Protein AF-A0A427AVZ5-F1 (afdb_monomer_lite)

InterPro domains:
  IPR012337 Ribonuclease H-like superfamily [SSF53098] (6-110)
  IPR025525 hAT-like transposase, RNase-H fold [PF14372] (9-100)

Structure (mmCIF, N/CA/C/O backbone):
data_AF-A0A427AVZ5-F1
#
_entry.id   AF-A0A427AVZ5-F1
#
loop_
_atom_site.group_PDB
_atom_site.id
_atom_site.type_symbol
_atom_site.label_atom_id
_atom_site.label_alt_id
_atom_site.label_comp_id
_atom_site.label_asym_id
_atom_site.label_entity_id
_atom_site.label_seq_id
_atom_site.pdbx_PDB_ins_code
_atom_site.Cartn_x
_atom_site.Cartn_y
_atom_site.Cartn_z
_atom_site.occupancy
_atom_site.B_iso_or_equiv
_atom_site.auth_seq_id
_atom_site.auth_comp_id
_atom_site.auth_asym_id
_atom_site.auth_atom_id
_atom_site.pdbx_PDB_model_num
ATOM 1 N N . MET A 1 1 ? -6.422 30.446 -1.964 1.00 41.81 1 MET A N 1
ATOM 2 C CA . MET A 1 1 ? -5.780 29.149 -2.258 1.00 41.81 1 MET A CA 1
ATOM 3 C C . MET A 1 1 ? -6.257 28.179 -1.196 1.00 41.81 1 MET A C 1
ATOM 5 O O . MET A 1 1 ? -5.916 28.381 -0.042 1.00 41.81 1 MET A O 1
ATOM 9 N N . ALA A 1 2 ? -7.134 27.237 -1.544 1.00 44.22 2 ALA A N 1
ATOM 10 C CA . ALA A 1 2 ? -7.555 26.204 -0.604 1.00 44.22 2 ALA A CA 1
ATOM 11 C C . ALA A 1 2 ? -6.364 25.268 -0.383 1.00 44.22 2 ALA A C 1
ATOM 13 O O . ALA A 1 2 ? -5.861 24.680 -1.341 1.00 44.22 2 ALA A O 1
ATOM 14 N N . THR A 1 3 ? -5.876 25.174 0.847 1.00 52.31 3 THR A N 1
ATOM 15 C CA . THR A 1 3 ? -5.021 24.063 1.249 1.00 52.31 3 THR A CA 1
ATOM 16 C C . THR A 1 3 ? -5.893 22.819 1.148 1.00 52.31 3 THR A C 1
ATOM 18 O O . THR A 1 3 ? -6.842 22.668 1.912 1.00 52.31 3 THR A O 1
ATOM 21 N N . ALA A 1 4 ? -5.669 21.987 0.132 1.00 65.06 4 ALA A N 1
ATOM 22 C CA . ALA A 1 4 ? -6.305 20.682 0.085 1.00 65.06 4 ALA A CA 1
ATOM 23 C C . ALA A 1 4 ? -5.787 19.912 1.301 1.00 65.06 4 ALA A C 1
ATOM 25 O O . ALA A 1 4 ? -4.599 19.592 1.350 1.00 65.06 4 ALA A O 1
ATOM 26 N N . ASP A 1 5 ? -6.642 19.681 2.297 1.00 72.06 5 ASP A N 1
ATOM 27 C CA . ASP A 1 5 ? -6.299 18.796 3.402 1.00 72.06 5 ASP A CA 1
ATOM 28 C C . ASP A 1 5 ? -5.980 17.428 2.801 1.00 72.06 5 ASP A C 1
ATOM 30 O O . ASP A 1 5 ? -6.850 16.729 2.274 1.00 72.06 5 ASP A O 1
ATOM 34 N N . LEU A 1 6 ? -4.693 17.085 2.807 1.00 67.12 6 LEU A N 1
ATOM 35 C CA . LEU A 1 6 ? -4.195 15.795 2.358 1.00 67.12 6 LEU A CA 1
ATOM 36 C C . LEU A 1 6 ? -4.629 14.760 3.387 1.00 67.12 6 LEU A C 1
ATOM 38 O O . LEU A 1 6 ? -3.936 14.490 4.365 1.00 67.12 6 LEU A O 1
ATOM 42 N N . THR A 1 7 ? -5.814 14.201 3.184 1.00 82.06 7 THR A N 1
ATOM 43 C CA . THR A 1 7 ? -6.317 13.124 4.021 1.00 82.06 7 THR A CA 1
ATOM 44 C C . THR A 1 7 ? -5.644 11.807 3.634 1.00 82.06 7 THR A C 1
ATOM 46 O O . THR A 1 7 ? -5.294 11.576 2.471 1.00 82.06 7 THR A O 1
ATOM 49 N N . ALA A 1 8 ? -5.463 10.914 4.609 1.00 82.69 8 ALA A N 1
ATOM 50 C CA . ALA A 1 8 ? -4.754 9.650 4.406 1.00 82.69 8 ALA A CA 1
ATOM 51 C C . ALA A 1 8 ? -5.358 8.793 3.280 1.00 82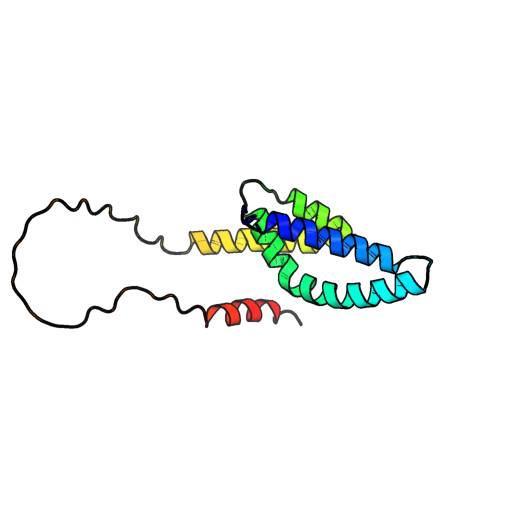.69 8 ALA A C 1
ATOM 53 O O . ALA A 1 8 ? -4.626 8.102 2.582 1.00 82.69 8 ALA A O 1
ATOM 54 N N . ASN A 1 9 ? -6.668 8.891 3.033 1.00 83.56 9 ASN A N 1
ATOM 55 C CA . ASN A 1 9 ? -7.334 8.232 1.908 1.00 83.56 9 ASN A CA 1
ATOM 56 C C . ASN A 1 9 ? -6.901 8.754 0.536 1.00 83.56 9 ASN A C 1
ATOM 58 O O . ASN A 1 9 ? -6.761 7.946 -0.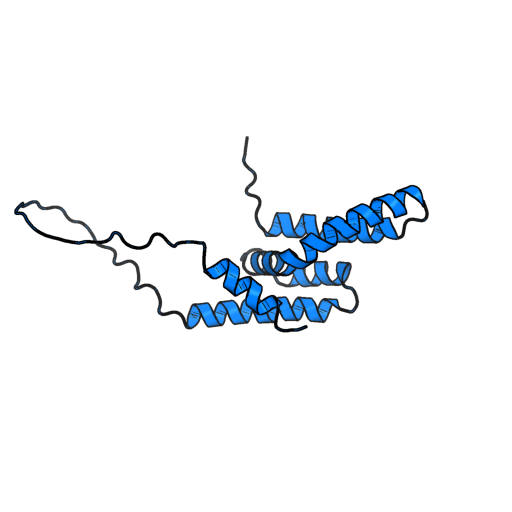378 1.00 83.56 9 ASN A O 1
ATOM 62 N N . ILE A 1 10 ? -6.668 10.061 0.378 1.00 87.50 10 ILE A N 1
ATOM 63 C CA . ILE A 1 10 ? -6.173 10.621 -0.888 1.00 87.50 10 ILE A CA 1
ATOM 64 C C . ILE A 1 10 ? -4.740 10.143 -1.100 1.00 87.50 10 ILE A C 1
ATOM 66 O O . ILE A 1 10 ? -4.410 9.632 -2.166 1.00 87.50 10 ILE A O 1
ATOM 70 N N . PHE A 1 11 ? -3.909 10.238 -0.060 1.00 89.75 11 PHE A N 1
ATOM 71 C CA . PHE A 1 11 ? -2.521 9.804 -0.154 1.00 89.75 11 PHE A CA 1
ATOM 72 C C . PHE A 1 11 ? -2.404 8.303 -0.433 1.00 89.75 11 PHE A C 1
ATOM 74 O O . PHE A 1 11 ? -1.676 7.909 -1.337 1.00 89.75 11 PHE A O 1
ATOM 81 N N . PHE A 1 12 ? -3.152 7.463 0.290 1.00 91.88 12 PHE A N 1
ATOM 82 C CA . PHE A 1 12 ? -3.184 6.023 0.051 1.00 91.88 12 PHE A CA 1
ATOM 83 C C . PHE A 1 12 ? -3.608 5.721 -1.384 1.00 91.88 12 PHE A C 1
ATOM 85 O O . PHE A 1 12 ? -2.952 4.915 -2.041 1.00 91.88 12 PHE A O 1
ATOM 92 N N . HIS A 1 13 ? -4.662 6.388 -1.876 1.00 91.25 13 HIS A N 1
ATOM 93 C CA . HIS A 1 13 ? -5.160 6.212 -3.237 1.00 91.25 13 HIS A CA 1
ATOM 94 C C . HIS A 1 13 ? -4.080 6.483 -4.293 1.00 91.25 13 HIS A C 1
ATOM 96 O O . HIS A 1 13 ? -3.829 5.637 -5.151 1.00 91.25 13 HIS A O 1
ATOM 102 N N . GLU A 1 14 ? -3.408 7.630 -4.201 1.00 93.00 14 GLU A N 1
ATOM 103 C CA . GLU A 1 14 ? -2.342 7.986 -5.140 1.00 93.00 14 GLU A CA 1
ATOM 104 C C . GLU A 1 14 ? -1.110 7.087 -4.984 1.00 93.00 14 GLU A C 1
ATOM 106 O O . GLU A 1 14 ? -0.501 6.691 -5.979 1.00 93.00 14 GLU A O 1
ATOM 111 N N . ALA A 1 15 ? -0.765 6.701 -3.754 1.00 93.38 15 ALA A N 1
ATOM 112 C CA . ALA A 1 15 ? 0.398 5.869 -3.476 1.00 93.38 15 ALA A CA 1
ATOM 113 C C . ALA A 1 15 ? 0.246 4.446 -4.031 1.00 93.38 15 ALA A C 1
ATOM 115 O O . ALA A 1 15 ? 1.138 3.968 -4.731 1.00 93.38 15 ALA A O 1
ATOM 116 N N . TRP A 1 16 ? -0.884 3.775 -3.775 1.00 93.75 16 TRP A N 1
ATOM 117 C CA . TRP A 1 16 ? -1.089 2.410 -4.273 1.00 93.75 16 TRP A CA 1
ATOM 118 C C . TRP A 1 16 ? -1.182 2.390 -5.806 1.00 93.75 16 TRP A C 1
ATOM 120 O O . TRP A 1 16 ? -0.682 1.464 -6.447 1.00 93.75 16 TRP A O 1
ATOM 130 N N . LYS A 1 17 ? -1.784 3.428 -6.403 1.00 95.00 17 LYS A N 1
ATOM 131 C CA . LYS A 1 17 ? -1.872 3.582 -7.857 1.00 95.00 17 LYS A CA 1
ATOM 132 C C . LYS A 1 17 ? -0.491 3.783 -8.478 1.00 95.00 17 LYS A C 1
ATOM 134 O O . LYS A 1 17 ? -0.154 3.084 -9.429 1.00 95.00 17 LYS A O 1
ATOM 139 N N . THR A 1 18 ? 0.320 4.666 -7.896 1.00 95.25 18 THR A N 1
ATOM 140 C CA . THR A 1 18 ? 1.715 4.888 -8.306 1.00 95.25 18 THR A CA 1
ATOM 141 C C . THR A 1 18 ? 2.514 3.588 -8.227 1.00 95.25 18 THR A C 1
ATOM 143 O O . THR A 1 18 ? 3.184 3.230 -9.191 1.00 95.25 18 THR A O 1
ATOM 146 N N . GLN A 1 19 ? 2.381 2.830 -7.131 1.00 94.56 19 GLN A N 1
ATOM 147 C CA . GLN A 1 19 ? 3.021 1.520 -6.988 1.00 94.56 19 GLN A CA 1
ATOM 148 C C . GLN A 1 19 ? 2.632 0.581 -8.139 1.00 94.56 19 GLN A C 1
ATOM 150 O O . GLN A 1 19 ? 3.506 0.023 -8.794 1.00 94.56 19 GLN A O 1
ATOM 155 N N . ALA A 1 20 ? 1.335 0.455 -8.436 1.00 94.06 20 ALA A N 1
ATOM 156 C CA . ALA A 1 20 ? 0.847 -0.415 -9.505 1.00 94.06 20 ALA A CA 1
ATOM 157 C C . ALA A 1 20 ? 1.342 0.011 -10.903 1.00 94.06 20 ALA A C 1
ATOM 159 O O . ALA A 1 20 ? 1.731 -0.838 -11.707 1.00 94.06 20 ALA A O 1
ATOM 160 N N . GLU A 1 21 ? 1.351 1.314 -11.194 1.00 94.88 21 GLU A N 1
ATOM 161 C CA . GLU A 1 21 ? 1.842 1.858 -12.464 1.00 94.88 21 GLU A CA 1
ATOM 162 C C . GLU A 1 21 ? 3.347 1.631 -12.634 1.00 94.88 21 GLU A C 1
ATOM 164 O O . GLU A 1 21 ? 3.774 1.186 -13.701 1.00 94.88 21 GLU A O 1
ATOM 169 N N . LEU A 1 22 ? 4.146 1.856 -11.584 1.00 95.50 22 LEU A N 1
ATOM 170 C CA . LEU A 1 22 ? 5.581 1.580 -11.615 1.00 95.50 22 LEU A CA 1
ATOM 171 C C . LEU A 1 22 ? 5.859 0.091 -11.796 1.00 95.50 22 LEU A C 1
ATOM 173 O O . LEU A 1 22 ? 6.674 -0.260 -12.647 1.00 95.50 22 LEU A O 1
ATOM 177 N N . THR A 1 23 ? 5.172 -0.782 -11.052 1.00 93.81 23 THR A N 1
ATOM 178 C CA . THR A 1 23 ? 5.311 -2.235 -11.212 1.00 93.81 23 THR A CA 1
ATOM 179 C C . THR A 1 23 ? 5.026 -2.640 -12.658 1.00 93.81 23 THR A C 1
ATOM 181 O O . THR A 1 23 ? 5.832 -3.349 -13.256 1.00 93.81 23 THR A O 1
ATOM 184 N N . ASN A 1 24 ? 3.952 -2.132 -13.267 1.00 93.62 24 ASN A N 1
ATOM 185 C CA . ASN A 1 24 ? 3.652 -2.408 -14.670 1.00 93.62 24 ASN A CA 1
ATOM 186 C C . ASN A 1 24 ? 4.717 -1.839 -15.626 1.00 93.62 24 ASN A C 1
ATOM 188 O O . ASN A 1 24 ? 5.127 -2.516 -16.564 1.00 93.62 24 ASN A O 1
ATOM 192 N N . ALA A 1 25 ? 5.220 -0.628 -15.373 1.00 94.50 25 ALA A N 1
ATOM 193 C CA . ALA A 1 25 ? 6.270 -0.014 -16.185 1.00 94.50 25 ALA A CA 1
ATOM 194 C C . ALA A 1 25 ? 7.601 -0.786 -16.123 1.00 94.50 25 ALA A C 1
ATOM 196 O O . ALA A 1 25 ? 8.336 -0.814 -17.112 1.00 94.50 25 ALA A O 1
ATOM 197 N N . THR A 1 26 ? 7.898 -1.483 -15.016 1.00 95.25 26 THR A N 1
ATOM 198 C CA . THR A 1 26 ? 9.074 -2.373 -14.945 1.00 95.25 26 THR A CA 1
ATOM 199 C C . THR A 1 26 ? 9.000 -3.539 -15.935 1.00 95.25 26 THR A C 1
ATOM 201 O O . THR A 1 26 ? 10.045 -4.052 -16.344 1.00 95.25 26 THR A O 1
ATOM 204 N N . LEU A 1 27 ? 7.788 -3.922 -16.353 1.00 93.75 27 LEU A N 1
ATOM 205 C CA . LEU A 1 27 ? 7.507 -4.991 -17.315 1.00 93.75 27 LEU A CA 1
ATOM 206 C C . LEU A 1 27 ? 7.431 -4.486 -18.767 1.00 93.75 27 LEU A C 1
ATOM 208 O O . LEU A 1 27 ? 7.090 -5.258 -19.658 1.00 93.75 27 LEU A O 1
ATOM 212 N N . SER A 1 28 ? 7.728 -3.204 -19.010 1.00 95.00 28 SER A N 1
AT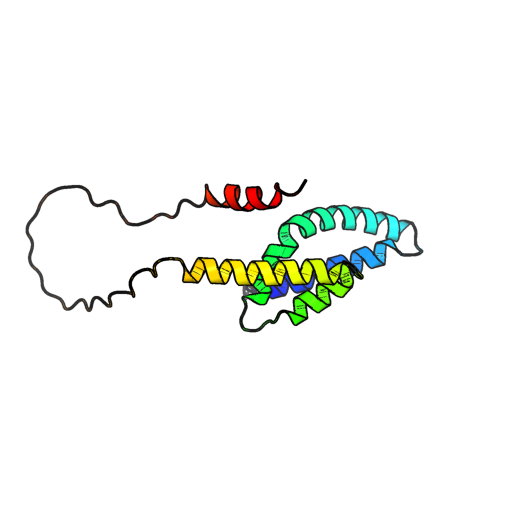OM 213 C CA . SER A 1 28 ? 7.744 -2.619 -20.354 1.00 95.00 28 SER A CA 1
ATOM 214 C C . SER A 1 28 ? 8.759 -3.313 -21.271 1.00 95.00 28 SER A C 1
ATOM 216 O O . SER A 1 28 ? 9.856 -3.668 -20.837 1.00 95.00 28 SER A O 1
ATOM 218 N N . GLU A 1 29 ? 8.415 -3.449 -22.555 1.00 94.56 29 GLU A N 1
ATOM 219 C CA . GLU A 1 29 ? 9.310 -3.972 -23.600 1.00 94.56 29 GLU A CA 1
ATOM 220 C C . GLU A 1 29 ? 10.462 -3.004 -23.921 1.00 94.56 29 GLU A C 1
ATOM 222 O O . GLU A 1 29 ? 11.537 -3.425 -24.350 1.00 94.56 29 GLU A O 1
ATOM 227 N N . ASP A 1 30 ? 10.256 -1.703 -23.691 1.00 96.44 30 ASP A N 1
ATOM 228 C CA . ASP A 1 30 ? 11.296 -0.692 -23.860 1.00 96.44 30 ASP A CA 1
ATOM 229 C C . ASP A 1 30 ? 12.307 -0.781 -22.707 1.00 96.44 30 ASP A C 1
ATOM 231 O O . ASP A 1 30 ? 11.996 -0.495 -21.546 1.00 96.44 30 ASP A O 1
ATOM 235 N N . ALA A 1 31 ? 13.543 -1.154 -23.046 1.00 94.50 31 ALA A N 1
ATOM 236 C CA . ALA A 1 31 ? 14.627 -1.343 -22.090 1.00 94.50 31 ALA A CA 1
ATOM 237 C C . ALA A 1 31 ? 14.992 -0.065 -21.316 1.00 94.50 31 ALA A C 1
ATOM 239 O O . ALA A 1 31 ? 15.334 -0.153 -20.136 1.00 94.50 31 ALA A O 1
ATOM 240 N N . MET A 1 32 ? 14.902 1.116 -21.940 1.00 95.00 32 MET A N 1
ATOM 241 C CA . MET A 1 32 ? 15.162 2.386 -21.257 1.00 95.00 32 MET A CA 1
ATOM 242 C C . MET A 1 32 ? 14.070 2.658 -20.223 1.00 95.00 32 MET A C 1
ATOM 244 O O . MET A 1 32 ? 14.371 2.959 -19.067 1.00 95.00 32 MET A O 1
ATOM 248 N N . VAL A 1 33 ? 12.805 2.495 -20.618 1.00 94.94 33 VAL A N 1
ATOM 249 C CA . VAL A 1 33 ? 11.654 2.707 -19.729 1.00 94.94 33 VAL A CA 1
ATOM 250 C C . VAL A 1 33 ? 11.668 1.706 -18.577 1.00 94.94 33 VAL A C 1
ATOM 252 O O . VAL A 1 33 ? 11.541 2.113 -17.425 1.00 94.94 33 VAL A O 1
ATOM 255 N N . SER A 1 34 ? 11.884 0.418 -18.859 1.00 96.56 34 SER A N 1
ATOM 256 C CA . SER A 1 34 ? 11.974 -0.629 -17.834 1.00 96.56 34 SER A CA 1
ATOM 257 C C . SER A 1 34 ? 13.117 -0.355 -16.852 1.00 96.56 34 SER A C 1
ATOM 259 O O . SER A 1 34 ? 12.932 -0.505 -15.644 1.00 96.56 34 SER A O 1
ATOM 261 N N . SER A 1 35 ? 14.279 0.103 -17.337 1.00 96.62 35 SER A N 1
ATOM 262 C CA . SER A 1 35 ? 15.417 0.460 -16.480 1.00 96.62 35 SER A CA 1
ATOM 263 C C . SER A 1 35 ? 15.073 1.602 -15.521 1.00 96.62 35 SER A C 1
ATOM 265 O O . SER A 1 35 ? 15.273 1.468 -14.316 1.00 96.62 35 SER A O 1
ATOM 267 N N . ILE A 1 36 ? 14.511 2.703 -16.033 1.00 96.12 36 ILE A N 1
ATOM 268 C CA . ILE A 1 36 ? 14.130 3.863 -15.210 1.00 96.12 36 ILE A CA 1
ATOM 269 C C . ILE A 1 36 ? 13.026 3.476 -14.218 1.00 96.12 36 ILE A C 1
ATOM 271 O O . ILE A 1 36 ? 13.094 3.819 -13.037 1.00 96.12 36 ILE A O 1
ATOM 275 N N . ALA A 1 37 ? 12.028 2.716 -14.673 1.00 96.31 37 ALA A N 1
ATOM 276 C CA . ALA A 1 37 ? 10.926 2.264 -13.835 1.00 96.31 37 ALA A CA 1
ATOM 277 C C . ALA A 1 37 ? 11.408 1.383 -12.678 1.00 96.31 37 ALA A C 1
ATOM 279 O O . ALA A 1 37 ? 10.917 1.543 -11.565 1.00 96.31 37 ALA A O 1
ATOM 280 N N . LYS A 1 38 ? 12.388 0.496 -12.901 1.00 95.88 38 LYS A N 1
ATOM 281 C CA . LYS A 1 38 ? 12.974 -0.337 -11.838 1.00 95.88 38 LYS A CA 1
ATOM 282 C C . LYS A 1 38 ? 13.649 0.506 -10.762 1.00 95.88 38 LYS A C 1
ATOM 284 O O . LYS A 1 38 ? 13.345 0.323 -9.587 1.00 95.88 38 LYS A O 1
ATOM 289 N N . GLU A 1 39 ? 14.480 1.474 -11.145 1.00 95.88 39 GLU A N 1
ATOM 290 C CA . GLU A 1 39 ? 15.137 2.364 -10.177 1.00 95.88 39 GLU A CA 1
ATOM 291 C C . GLU A 1 39 ? 14.130 3.179 -9.354 1.00 95.88 39 GLU A C 1
ATOM 293 O O . GLU A 1 39 ? 14.300 3.371 -8.146 1.00 95.88 39 GLU A O 1
ATOM 298 N N . MET A 1 40 ? 13.069 3.674 -9.998 1.00 95.75 40 MET A N 1
ATOM 299 C CA . MET A 1 40 ? 12.003 4.393 -9.302 1.00 95.75 40 MET A CA 1
ATOM 300 C C . MET A 1 40 ? 11.200 3.458 -8.392 1.00 95.75 40 MET A C 1
ATOM 302 O O . MET A 1 40 ? 10.873 3.838 -7.267 1.00 95.75 40 MET A O 1
ATOM 306 N N . HIS A 1 41 ? 10.925 2.237 -8.852 1.00 95.25 41 HIS A N 1
ATOM 307 C CA . HIS A 1 41 ? 10.142 1.249 -8.119 1.00 95.25 41 HIS A CA 1
ATOM 308 C C . HIS A 1 41 ? 10.882 0.809 -6.861 1.00 95.25 41 HIS A C 1
ATOM 310 O O . HIS A 1 41 ? 10.286 0.782 -5.795 1.00 95.25 41 HIS A O 1
ATOM 316 N N . GLU A 1 42 ? 12.187 0.548 -6.939 1.00 95.12 42 GLU A N 1
ATOM 317 C CA . GLU A 1 42 ? 13.006 0.197 -5.773 1.00 95.12 42 GLU A CA 1
ATOM 318 C C . GLU A 1 42 ? 12.995 1.290 -4.697 1.00 95.12 42 GLU A C 1
ATOM 320 O O . GLU A 1 42 ? 12.862 1.001 -3.505 1.00 95.12 42 GLU A O 1
ATOM 325 N N . LYS A 1 43 ? 13.095 2.563 -5.106 1.00 93.88 43 LYS A N 1
ATOM 326 C CA . LYS A 1 43 ? 13.029 3.694 -4.171 1.00 93.88 43 LYS A CA 1
ATOM 327 C C . LYS A 1 43 ? 11.649 3.811 -3.538 1.00 93.88 43 LYS A C 1
ATOM 329 O O . LYS A 1 43 ? 11.567 4.030 -2.333 1.00 93.88 43 LYS A O 1
ATOM 334 N N . PHE A 1 44 ? 10.588 3.670 -4.328 1.00 95.19 44 PHE A N 1
ATOM 335 C CA . PHE A 1 44 ? 9.220 3.780 -3.833 1.00 95.19 44 PHE A CA 1
ATOM 336 C C . PHE A 1 44 ? 8.846 2.605 -2.920 1.00 95.19 44 PHE A C 1
ATOM 338 O O . PHE A 1 44 ? 8.312 2.818 -1.834 1.00 95.19 44 PHE A O 1
ATOM 345 N N . ASP A 1 45 ? 9.185 1.378 -3.316 1.00 94.38 45 ASP A N 1
ATOM 346 C CA . ASP A 1 45 ? 8.886 0.141 -2.592 1.00 94.38 45 ASP A CA 1
ATOM 347 C C . ASP A 1 45 ? 9.461 0.152 -1.170 1.00 94.38 45 ASP A C 1
ATOM 349 O O . ASP A 1 45 ? 8.811 -0.309 -0.230 1.00 94.38 45 ASP A O 1
ATOM 353 N N . LYS A 1 46 ? 10.638 0.766 -0.980 1.00 93.62 46 LYS A N 1
ATOM 354 C CA . LYS A 1 46 ? 11.212 0.985 0.353 1.00 93.62 46 LYS A CA 1
ATOM 355 C C . LYS A 1 46 ? 10.257 1.762 1.264 1.00 93.62 46 LYS A C 1
ATOM 357 O O . LYS A 1 46 ? 9.990 1.319 2.373 1.00 93.62 46 LYS A O 1
ATOM 362 N N . TYR A 1 47 ? 9.735 2.896 0.800 1.00 92.00 47 TYR A N 1
ATOM 363 C CA . TYR A 1 47 ? 8.810 3.709 1.594 1.00 92.00 47 TYR A CA 1
ATOM 364 C C . TYR A 1 47 ? 7.454 3.026 1.754 1.00 92.00 47 TYR A C 1
ATOM 366 O O . TYR A 1 47 ? 6.885 3.038 2.842 1.00 92.00 47 TYR A O 1
ATOM 374 N N . TRP A 1 48 ? 6.953 2.402 0.689 1.00 94.06 48 TRP A N 1
ATOM 375 C CA . TRP A 1 48 ? 5.675 1.700 0.695 1.00 94.06 48 TRP A CA 1
ATOM 376 C C . TRP A 1 48 ? 5.627 0.593 1.756 1.00 94.06 48 TRP A C 1
ATOM 378 O O . TRP A 1 48 ? 4.642 0.478 2.485 1.00 94.06 48 TRP A O 1
ATOM 388 N N . LYS A 1 49 ? 6.698 -0.191 1.909 1.00 91.94 49 LYS A N 1
ATOM 389 C CA . LYS A 1 49 ? 6.785 -1.237 2.942 1.00 91.94 49 LYS A CA 1
ATOM 390 C C . LYS A 1 49 ? 6.688 -0.685 4.363 1.00 91.94 49 LYS A C 1
ATOM 392 O O . LYS A 1 49 ? 6.053 -1.321 5.200 1.00 91.94 49 LYS A O 1
ATOM 397 N N . ASP A 1 50 ? 7.244 0.497 4.608 1.00 90.69 50 ASP A N 1
ATOM 398 C CA . ASP A 1 50 ? 7.248 1.121 5.933 1.00 90.69 50 ASP A CA 1
ATOM 399 C C . ASP A 1 50 ? 5.904 1.793 6.267 1.00 90.69 50 ASP A C 1
ATOM 401 O O . ASP A 1 50 ? 5.477 1.788 7.421 1.00 90.69 50 ASP A O 1
ATOM 405 N N . CYS A 1 51 ? 5.217 2.374 5.274 1.00 91.62 51 CYS A N 1
ATOM 406 C CA . CYS A 1 51 ? 4.022 3.193 5.513 1.00 91.62 51 CYS A CA 1
ATOM 407 C C . CYS A 1 51 ? 2.688 2.569 5.067 1.00 91.62 51 CYS A C 1
ATOM 409 O O . CYS A 1 51 ? 1.629 3.059 5.461 1.00 91.62 51 CYS A O 1
ATOM 411 N N . SER A 1 52 ? 2.690 1.492 4.278 1.00 93.50 52 SER A N 1
ATOM 412 C CA . SER A 1 52 ? 1.457 0.920 3.705 1.00 93.50 52 SER A CA 1
ATOM 413 C C . SER A 1 52 ? 0.437 0.490 4.759 1.00 93.50 52 SER A C 1
ATOM 415 O O . SER A 1 52 ? -0.755 0.727 4.569 1.00 93.50 52 SER A O 1
ATOM 417 N N . LEU A 1 53 ? 0.889 -0.083 5.881 1.00 94.19 53 LEU A N 1
ATOM 418 C CA . LEU A 1 53 ? 0.004 -0.493 6.972 1.00 94.19 53 LEU A CA 1
ATOM 419 C C . LEU A 1 53 ? -0.665 0.715 7.637 1.00 94.19 53 LEU A C 1
ATOM 421 O O . LEU A 1 53 ? -1.887 0.750 7.730 1.00 94.19 53 LEU A O 1
ATOM 425 N N . VAL A 1 54 ? 0.105 1.728 8.052 1.00 94.06 54 VAL A N 1
ATOM 426 C CA . VAL A 1 54 ? -0.457 2.909 8.734 1.00 94.06 54 VAL A CA 1
ATOM 427 C C . VAL A 1 54 ? -1.399 3.699 7.825 1.00 94.06 54 VAL A C 1
ATOM 429 O O . VAL A 1 54 ? -2.435 4.180 8.279 1.00 94.06 54 VAL A O 1
ATOM 432 N N . LEU A 1 55 ? -1.094 3.780 6.528 1.00 93.50 55 LEU A N 1
ATOM 433 C CA . LEU A 1 55 ? -1.985 4.405 5.556 1.00 93.50 55 LEU A CA 1
ATOM 434 C C . LEU A 1 55 ? -3.273 3.599 5.390 1.00 93.50 55 LEU A C 1
ATOM 436 O O . LEU A 1 55 ? -4.351 4.183 5.435 1.00 93.50 55 LEU A O 1
ATOM 440 N N . ALA A 1 56 ? -3.180 2.274 5.250 1.00 94.44 56 ALA A N 1
ATOM 441 C CA . ALA A 1 56 ? -4.352 1.409 5.156 1.00 94.44 56 ALA A CA 1
ATOM 442 C C . ALA A 1 56 ? -5.236 1.513 6.410 1.00 94.44 56 ALA A C 1
ATOM 444 O O . ALA A 1 56 ? -6.448 1.667 6.281 1.00 94.44 56 ALA A O 1
ATOM 445 N N . LEU A 1 57 ? -4.641 1.521 7.608 1.00 94.56 57 LEU A N 1
ATOM 446 C CA . LEU A 1 57 ? -5.356 1.736 8.869 1.00 94.56 57 LEU A CA 1
ATOM 447 C C . LEU A 1 57 ? -6.081 3.081 8.883 1.00 94.56 57 LEU A C 1
ATOM 449 O O . LEU A 1 57 ? -7.279 3.128 9.149 1.00 94.56 57 LEU A O 1
ATOM 453 N N . ALA A 1 58 ? -5.394 4.166 8.524 1.00 92.75 58 ALA A N 1
ATOM 454 C CA . ALA A 1 58 ? -5.995 5.494 8.478 1.00 92.75 58 ALA A CA 1
ATOM 455 C C . ALA A 1 58 ? -7.164 5.582 7.478 1.00 92.75 58 ALA A C 1
ATOM 457 O O . ALA A 1 58 ? -8.146 6.272 7.743 1.00 92.75 58 ALA A O 1
ATOM 458 N N . VAL A 1 59 ? -7.094 4.858 6.354 1.00 92.62 59 VAL A N 1
ATOM 459 C CA . VAL A 1 59 ? -8.215 4.740 5.410 1.00 92.62 59 VAL A CA 1
ATOM 460 C C . VAL A 1 59 ? -9.381 3.972 6.018 1.00 92.62 59 VAL A C 1
ATOM 462 O O . VAL A 1 59 ? -10.515 4.409 5.882 1.00 92.62 59 VAL A O 1
ATOM 465 N N . VAL A 1 60 ? -9.136 2.844 6.678 1.00 93.44 60 VAL A N 1
ATOM 466 C CA . VAL A 1 60 ? -10.208 2.014 7.257 1.00 93.44 60 VAL A CA 1
ATOM 467 C C . VAL A 1 60 ? -10.884 2.704 8.442 1.00 93.44 60 VAL A C 1
ATOM 469 O O . VAL A 1 60 ? -12.082 2.527 8.652 1.00 93.44 60 VAL A O 1
ATOM 472 N N . MET A 1 61 ? -10.136 3.513 9.191 1.00 89.56 61 MET A N 1
ATOM 473 C CA . MET A 1 61 ? -10.658 4.312 10.299 1.00 89.56 61 MET A CA 1
ATOM 474 C C . MET A 1 61 ? -11.462 5.536 9.840 1.00 89.56 61 MET A C 1
ATOM 476 O O . MET A 1 61 ? -12.222 6.087 10.636 1.00 89.56 61 MET A O 1
ATOM 480 N N . ASP A 1 62 ? -11.328 5.978 8.585 1.00 87.06 62 ASP A N 1
ATOM 481 C CA . ASP A 1 62 ? -12.166 7.048 8.047 1.00 87.06 62 ASP A CA 1
ATOM 482 C C . ASP A 1 62 ? -13.588 6.504 7.801 1.00 87.06 62 ASP A C 1
ATOM 484 O O . ASP A 1 62 ? -13.757 5.607 6.974 1.00 87.06 62 ASP A O 1
ATOM 488 N N . 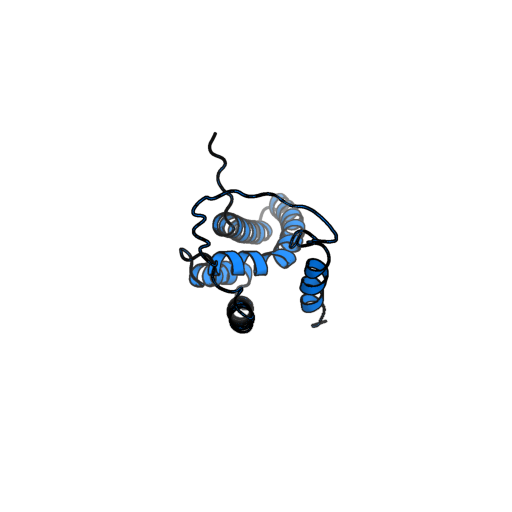PRO A 1 63 ? -14.639 7.059 8.440 1.00 81.94 63 PRO A N 1
ATOM 489 C CA . PRO A 1 63 ? -16.008 6.548 8.314 1.00 81.94 63 PRO A CA 1
ATOM 490 C C . PRO A 1 63 ? -16.543 6.490 6.876 1.00 81.94 63 PRO A C 1
ATOM 492 O O . PRO A 1 63 ? -17.520 5.790 6.598 1.00 81.94 63 PRO A O 1
ATOM 495 N N . ARG A 1 64 ? -15.946 7.258 5.956 1.00 80.06 64 ARG A N 1
ATOM 496 C CA . ARG A 1 64 ? -16.336 7.315 4.541 1.00 80.06 64 ARG A CA 1
ATOM 497 C C . ARG A 1 64 ? -15.766 6.151 3.736 1.00 80.06 64 ARG A C 1
ATOM 499 O O . ARG A 1 64 ? -16.275 5.862 2.652 1.00 80.06 64 ARG A O 1
ATOM 506 N N . PHE A 1 65 ? -14.729 5.492 4.239 1.00 75.88 65 PHE A N 1
ATOM 507 C CA . PHE A 1 65 ? -14.019 4.429 3.547 1.00 75.88 65 PHE A CA 1
ATOM 508 C C . PHE A 1 65 ? -14.197 3.094 4.275 1.00 75.88 65 PHE A C 1
ATOM 510 O O . PHE A 1 65 ? -14.572 3.017 5.439 1.00 75.88 65 PHE A O 1
ATOM 517 N N . LYS A 1 66 ? -14.035 2.001 3.530 1.00 80.12 66 LYS A N 1
ATOM 518 C CA . LYS A 1 66 ? -14.226 0.631 4.023 1.00 80.12 66 LYS A CA 1
ATOM 519 C C . LYS A 1 66 ? -13.037 -0.225 3.612 1.00 80.12 66 LYS A C 1
ATOM 521 O O . LYS A 1 66 ? -12.349 0.107 2.644 1.00 80.12 66 LYS A O 1
ATOM 526 N N . MET A 1 67 ? -12.892 -1.383 4.256 1.00 90.75 67 MET A N 1
ATOM 527 C CA . MET A 1 67 ? -11.884 -2.404 3.924 1.00 90.75 67 MET A CA 1
ATOM 528 C C . MET A 1 67 ? -11.806 -2.762 2.436 1.00 90.75 67 MET A C 1
ATOM 530 O O . MET A 1 67 ? -10.724 -3.033 1.929 1.00 90.75 67 MET A O 1
ATOM 534 N N . LYS A 1 68 ? -12.916 -2.643 1.697 1.00 90.88 68 LYS A N 1
ATOM 535 C CA . LYS A 1 68 ? -12.967 -2.885 0.246 1.00 90.88 68 LYS A CA 1
ATOM 536 C C . LYS A 1 68 ? -11.916 -2.118 -0.564 1.00 90.88 68 LYS A C 1
ATOM 538 O O . LYS A 1 68 ? -11.444 -2.641 -1.569 1.00 90.88 68 LYS A O 1
ATOM 543 N N . LEU A 1 69 ? -11.570 -0.886 -0.172 1.00 90.81 69 LEU A N 1
ATOM 544 C CA . LEU A 1 69 ? -10.537 -0.124 -0.883 1.00 90.81 69 LEU A CA 1
ATOM 545 C C . LEU A 1 69 ? -9.157 -0.758 -0.670 1.00 90.81 69 LEU A C 1
ATOM 547 O O . LEU A 1 69 ? -8.426 -0.956 -1.634 1.00 90.81 69 LEU A O 1
ATOM 551 N N . VAL A 1 70 ? -8.836 -1.137 0.568 1.00 93.88 70 VAL A N 1
ATOM 552 C CA . VAL A 1 70 ? -7.577 -1.813 0.910 1.00 93.88 70 VAL A CA 1
ATOM 553 C C . VAL A 1 70 ? -7.491 -3.181 0.232 1.00 93.88 70 VAL A C 1
ATOM 555 O O . VAL A 1 70 ? -6.474 -3.483 -0.384 1.00 93.88 70 VAL A O 1
ATOM 558 N N . GLU A 1 71 ? -8.569 -3.970 0.263 1.00 94.69 71 GLU A N 1
ATOM 559 C CA . GLU A 1 71 ? -8.675 -5.254 -0.445 1.00 94.69 71 GLU A CA 1
ATOM 560 C C . GLU A 1 71 ? -8.375 -5.109 -1.936 1.00 94.69 71 GLU A C 1
ATOM 562 O O . GLU A 1 71 ? -7.542 -5.833 -2.488 1.00 94.69 71 GLU A O 1
ATOM 567 N N . PHE A 1 72 ? -9.023 -4.142 -2.589 1.00 93.94 72 PHE A N 1
ATOM 568 C CA . PHE A 1 72 ? -8.816 -3.885 -4.005 1.00 93.94 72 PHE A CA 1
ATOM 569 C C . PHE A 1 72 ? -7.369 -3.473 -4.293 1.00 93.94 72 PHE A C 1
ATOM 571 O O . PHE A 1 72 ? -6.715 -4.098 -5.131 1.00 93.94 72 PHE A O 1
ATOM 578 N N . SER A 1 73 ? -6.841 -2.479 -3.578 1.00 94.00 73 SER A N 1
ATOM 579 C CA . SER A 1 73 ? -5.477 -1.981 -3.774 1.00 94.00 73 SER A CA 1
ATOM 580 C C . SER A 1 73 ? -4.428 -3.074 -3.547 1.00 94.00 73 SER A C 1
ATOM 582 O O . SER A 1 73 ? -3.542 -3.273 -4.378 1.00 94.00 73 SER A O 1
ATOM 584 N N . PHE A 1 74 ? -4.545 -3.846 -2.465 1.00 95.38 74 PHE A N 1
ATOM 585 C CA . PHE A 1 74 ? -3.594 -4.911 -2.145 1.00 95.38 74 PHE A CA 1
ATOM 586 C C . PHE A 1 74 ? -3.710 -6.107 -3.089 1.00 95.38 74 PHE A C 1
ATOM 588 O O . PHE A 1 74 ? -2.691 -6.728 -3.382 1.00 95.38 74 PHE A O 1
ATOM 595 N N . SER A 1 75 ? -4.894 -6.392 -3.647 1.00 95.31 75 SER A N 1
ATOM 596 C CA . SER A 1 75 ? -5.035 -7.401 -4.709 1.00 95.31 75 SER A CA 1
ATOM 597 C C . SER A 1 75 ? -4.220 -7.052 -5.958 1.00 95.31 75 SER A C 1
ATOM 599 O O . SER A 1 75 ? -3.670 -7.942 -6.605 1.00 95.31 75 SER A O 1
ATOM 601 N N . LYS A 1 76 ? -4.098 -5.757 -6.280 1.00 93.44 76 LYS A N 1
ATOM 602 C CA . LYS A 1 76 ? -3.330 -5.276 -7.435 1.00 93.44 76 LYS A CA 1
ATOM 603 C C . LYS A 1 76 ? -1.828 -5.270 -7.187 1.00 93.44 76 LYS A C 1
ATOM 605 O O . LYS A 1 76 ? -1.081 -5.561 -8.112 1.00 93.44 76 LYS A O 1
ATOM 610 N N . ILE A 1 77 ? -1.401 -4.961 -5.964 1.00 93.19 77 ILE A N 1
ATOM 611 C CA . ILE A 1 77 ? 0.023 -4.833 -5.623 1.00 93.19 77 ILE A CA 1
ATOM 612 C C . ILE A 1 77 ? 0.646 -6.185 -5.264 1.00 93.19 77 ILE A C 1
ATOM 614 O O . ILE A 1 77 ? 1.729 -6.508 -5.739 1.00 93.19 77 ILE A O 1
ATOM 618 N N . TYR A 1 78 ? -0.030 -6.982 -4.433 1.00 92.69 78 TYR A N 1
ATOM 619 C CA . TYR A 1 78 ? 0.528 -8.215 -3.866 1.00 92.69 78 TYR A CA 1
ATOM 620 C C . TYR A 1 78 ? -0.006 -9.492 -4.523 1.00 92.69 78 TYR A C 1
ATOM 622 O O . TYR A 1 78 ? 0.504 -10.580 -4.257 1.00 92.69 78 TYR A O 1
ATOM 630 N N . GLY A 1 79 ? -1.037 -9.398 -5.369 1.00 92.25 79 GLY A N 1
ATOM 631 C CA . GLY A 1 79 ? -1.599 -10.551 -6.071 1.00 92.25 79 GLY A CA 1
ATOM 632 C C . GLY A 1 79 ? -2.034 -11.659 -5.107 1.00 92.25 79 GLY A C 1
ATOM 633 O O . GLY A 1 79 ? -2.939 -11.463 -4.292 1.00 92.25 79 GLY A O 1
ATOM 634 N N . ALA A 1 80 ? -1.380 -12.820 -5.188 1.00 93.75 80 ALA A N 1
ATOM 635 C CA . ALA A 1 80 ? -1.689 -13.993 -4.367 1.00 93.75 80 ALA A CA 1
ATOM 636 C C . ALA A 1 80 ? -1.497 -13.756 -2.857 1.00 93.75 80 ALA A C 1
ATOM 638 O O . ALA A 1 80 ? -2.248 -14.309 -2.056 1.00 93.75 80 ALA A O 1
ATOM 639 N N . ASP A 1 81 ? -0.559 -12.889 -2.465 1.00 93.94 81 ASP A N 1
ATOM 640 C CA . ASP A 1 81 ? -0.280 -12.593 -1.054 1.00 93.94 81 ASP A CA 1
ATOM 641 C C . ASP A 1 81 ? -1.234 -11.547 -0.454 1.00 93.94 81 ASP A C 1
ATOM 643 O O . ASP A 1 81 ? -1.186 -11.267 0.745 1.00 93.94 81 ASP A O 1
ATOM 647 N N . SER A 1 82 ? -2.133 -10.970 -1.257 1.00 95.25 82 SER A N 1
ATOM 648 C CA . SER A 1 82 ? -3.037 -9.893 -0.828 1.00 95.25 82 SER A CA 1
ATOM 649 C C . SER A 1 82 ? -3.871 -10.245 0.405 1.00 95.25 82 SER A C 1
ATOM 651 O O . SER A 1 82 ? -3.977 -9.428 1.319 1.00 95.25 82 SER A O 1
ATOM 653 N N . ALA A 1 83 ? -4.391 -11.474 0.485 1.00 95.62 83 ALA A N 1
ATOM 654 C CA . ALA A 1 83 ? -5.204 -11.935 1.610 1.00 95.62 83 ALA A CA 1
ATOM 655 C C . ALA A 1 83 ? -4.464 -11.836 2.954 1.00 95.62 83 ALA A C 1
ATOM 657 O O . ALA A 1 83 ? -5.068 -11.498 3.972 1.00 95.62 83 ALA A O 1
ATOM 658 N N . ARG A 1 84 ? -3.146 -12.072 2.960 1.00 96.50 84 ARG A N 1
ATOM 659 C CA . ARG A 1 84 ? -2.314 -11.958 4.163 1.00 96.50 84 ARG A CA 1
ATOM 660 C C . ARG A 1 84 ? -2.235 -10.513 4.652 1.00 96.50 84 ARG A C 1
ATOM 662 O O . ARG A 1 84 ? -2.353 -10.275 5.849 1.00 96.50 84 ARG A O 1
ATOM 669 N N . TYR A 1 85 ? -2.042 -9.561 3.742 1.00 95.50 85 TYR A N 1
ATOM 670 C CA . TYR A 1 85 ? -1.934 -8.142 4.087 1.00 95.50 85 TYR A CA 1
ATOM 671 C C . TYR A 1 85 ? -3.281 -7.525 4.462 1.00 95.50 85 TYR A C 1
ATOM 673 O O . TYR A 1 85 ? -3.340 -6.717 5.381 1.00 95.50 85 TYR A O 1
ATOM 681 N N . VAL A 1 86 ? -4.368 -7.927 3.799 1.00 96.31 86 VAL A N 1
ATOM 682 C CA . VAL A 1 86 ? -5.726 -7.511 4.183 1.00 96.31 86 VAL A CA 1
ATOM 683 C C . VAL A 1 86 ? -6.042 -7.988 5.594 1.00 96.31 86 VAL A C 1
ATOM 685 O O . VAL A 1 86 ? -6.488 -7.194 6.416 1.00 96.31 86 VAL A O 1
ATOM 688 N N . LYS A 1 87 ? -5.751 -9.260 5.894 1.00 96.75 87 LYS A N 1
ATOM 689 C CA . LYS A 1 87 ? -5.933 -9.803 7.239 1.00 96.75 87 LYS A CA 1
ATOM 690 C C . LYS A 1 87 ? -5.091 -9.053 8.274 1.00 96.75 87 LYS A C 1
ATOM 692 O O . LYS A 1 87 ? -5.601 -8.733 9.334 1.00 96.75 87 LYS A O 1
ATOM 697 N N . LEU A 1 88 ? -3.838 -8.724 7.951 1.00 96.62 88 LEU A N 1
ATOM 698 C CA . LEU A 1 88 ? -2.991 -7.924 8.838 1.00 96.62 88 LEU A CA 1
ATOM 699 C C . LEU A 1 88 ? -3.637 -6.572 9.180 1.00 96.62 88 LEU A C 1
ATOM 701 O O . LEU A 1 88 ? -3.627 -6.179 10.339 1.00 96.62 88 LEU A O 1
ATOM 705 N N . VAL A 1 89 ? -4.211 -5.877 8.193 1.00 96.44 89 VAL A N 1
ATOM 706 C CA . VAL A 1 89 ? -4.919 -4.609 8.428 1.00 96.44 89 VAL A CA 1
ATOM 707 C C . VAL A 1 89 ? -6.154 -4.828 9.307 1.00 96.44 89 VAL A C 1
ATOM 709 O O . VAL A 1 89 ? -6.356 -4.060 10.240 1.00 96.44 89 VAL A O 1
ATOM 712 N N . ASP A 1 90 ? -6.947 -5.870 9.043 1.00 95.88 90 ASP A N 1
ATOM 713 C CA . ASP A 1 90 ? -8.150 -6.207 9.822 1.00 95.88 90 ASP A CA 1
ATOM 714 C C . ASP A 1 90 ? -7.820 -6.487 11.295 1.00 95.88 90 ASP A C 1
ATOM 716 O O . ASP A 1 90 ? -8.369 -5.845 12.194 1.00 95.88 90 ASP A O 1
ATOM 720 N N . ASP A 1 91 ? -6.844 -7.370 11.522 1.00 96.88 91 ASP A N 1
ATOM 721 C CA . ASP A 1 91 ? -6.350 -7.736 12.847 1.00 96.88 91 ASP A CA 1
ATOM 722 C C . ASP A 1 91 ? -5.825 -6.487 13.584 1.00 96.88 91 ASP A C 1
ATOM 724 O O . ASP A 1 91 ? -6.174 -6.260 14.741 1.00 96.88 91 ASP A O 1
ATOM 728 N N . SER A 1 92 ? -5.054 -5.625 12.905 1.00 96.19 92 SER A N 1
ATOM 729 C CA . SER A 1 92 ? -4.526 -4.381 13.487 1.00 96.19 92 SER A CA 1
ATOM 730 C C . SER A 1 92 ? -5.616 -3.363 13.849 1.00 96.19 92 SER A C 1
ATOM 732 O O . SER A 1 92 ? -5.515 -2.715 14.888 1.00 96.19 92 SER A O 1
ATOM 734 N N . VAL A 1 93 ? -6.674 -3.201 13.041 1.00 94.62 93 VAL A N 1
ATOM 735 C CA . VAL A 1 93 ? -7.806 -2.321 13.407 1.00 94.62 93 VAL A CA 1
ATOM 736 C C . VAL A 1 93 ? -8.529 -2.865 14.634 1.00 94.62 93 VAL A C 1
ATOM 738 O O . VAL A 1 93 ? -8.896 -2.096 15.525 1.00 94.62 93 VAL A O 1
ATOM 741 N N . HIS A 1 94 ? -8.741 -4.180 14.687 1.00 94.38 94 HIS A N 1
ATOM 742 C CA . HIS A 1 94 ? -9.407 -4.810 15.818 1.00 94.38 94 HIS A CA 1
ATOM 743 C C . HIS A 1 94 ? -8.581 -4.684 17.103 1.00 94.38 94 HIS A C 1
ATOM 745 O O . HIS A 1 94 ? -9.127 -4.327 18.144 1.00 94.38 94 HIS A O 1
ATOM 751 N N . GLU A 1 95 ? -7.268 -4.899 17.021 1.00 95.25 95 GLU A N 1
ATOM 752 C CA . GLU A 1 95 ? -6.336 -4.710 18.136 1.00 95.25 95 GLU A CA 1
ATOM 753 C C . GLU A 1 95 ? -6.373 -3.268 18.664 1.00 95.25 95 GLU A C 1
ATOM 755 O O . GLU A 1 95 ? -6.552 -3.062 19.864 1.00 95.25 95 GLU A O 1
ATOM 760 N N . LEU A 1 96 ? -6.315 -2.268 17.774 1.00 92.88 96 LEU A N 1
ATOM 761 C CA . LEU A 1 96 ? -6.425 -0.854 18.155 1.00 92.88 96 LEU A CA 1
ATOM 762 C C . LEU A 1 96 ? -7.754 -0.533 18.849 1.00 92.88 96 LEU A C 1
ATOM 764 O O . LEU A 1 96 ? -7.796 0.260 19.790 1.00 92.88 96 LEU A O 1
ATOM 768 N N . TYR A 1 97 ? -8.850 -1.137 18.389 1.00 91.75 97 TYR A N 1
ATOM 769 C CA . TYR A 1 97 ? -10.155 -0.970 19.019 1.00 91.75 97 TYR A CA 1
ATOM 770 C C . TYR A 1 97 ? -10.198 -1.584 20.423 1.00 91.75 97 TYR A C 1
ATOM 772 O O . TYR A 1 97 ? -10.701 -0.945 21.347 1.00 91.75 97 TYR A O 1
ATOM 780 N N . LEU A 1 98 ? -9.659 -2.793 20.598 1.00 93.38 98 LEU A N 1
ATOM 781 C CA . LEU A 1 98 ? -9.588 -3.441 21.907 1.00 93.38 98 LEU A CA 1
ATOM 782 C C . LEU A 1 98 ? -8.745 -2.615 22.884 1.00 93.38 98 LEU A C 1
ATOM 784 O O . LEU A 1 98 ? -9.214 -2.331 23.984 1.00 93.38 98 LEU A O 1
ATOM 788 N N . GLU A 1 99 ? -7.570 -2.136 22.459 1.00 91.81 99 GLU A N 1
ATOM 789 C CA . GLU A 1 99 ? -6.723 -1.265 23.282 1.00 91.81 99 GLU A CA 1
ATOM 790 C C . GLU A 1 99 ? -7.463 0.019 23.687 1.00 91.81 99 GLU A C 1
ATOM 792 O O . GLU A 1 99 ? -7.392 0.447 24.838 1.00 91.81 99 GLU A O 1
ATOM 797 N N . TYR A 1 100 ? -8.218 0.625 22.766 1.00 89.94 100 TYR A N 1
ATOM 798 C CA . TYR A 1 100 ? -9.020 1.811 23.060 1.00 89.94 100 TYR A CA 1
ATOM 799 C C . TYR A 1 100 ? -10.115 1.546 24.106 1.00 89.94 100 TYR A C 1
ATOM 801 O O . TYR A 1 100 ? -10.341 2.383 24.978 1.00 89.94 100 TYR A O 1
ATOM 809 N N . VAL A 1 101 ? -10.793 0.396 24.041 1.00 91.81 101 VAL A N 1
ATOM 810 C CA . VAL A 1 101 ? -11.867 0.033 24.985 1.00 91.81 101 VAL A CA 1
ATOM 811 C C . VAL A 1 101 ? -11.320 -0.349 26.364 1.00 91.81 101 VAL A C 1
ATOM 813 O O . VAL A 1 101 ? -11.983 -0.107 27.373 1.00 91.81 101 VAL A O 1
ATOM 816 N N . GLU A 1 102 ? -10.120 -0.926 26.427 1.00 88.50 102 GLU A N 1
ATOM 817 C CA . GLU A 1 102 ? -9.445 -1.279 27.682 1.00 88.50 102 GLU A CA 1
ATOM 818 C C . GLU A 1 102 ? -8.841 -0.065 28.409 1.00 88.50 102 GLU A C 1
ATOM 820 O O . GLU A 1 102 ? -8.575 -0.129 29.614 1.00 88.50 102 GLU A O 1
ATOM 825 N N . GLN A 1 103 ? -8.646 1.062 27.716 1.00 78.62 103 GLN A N 1
ATOM 826 C CA . GLN A 1 103 ? -8.200 2.302 28.345 1.00 78.62 103 GLN A CA 1
ATOM 827 C C . GLN A 1 103 ? -9.298 2.863 29.266 1.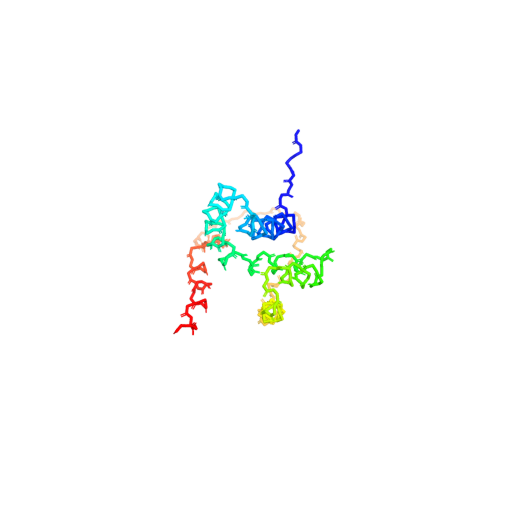00 78.62 103 GLN A C 1
ATOM 829 O O . GLN A 1 103 ? -10.442 3.034 28.835 1.00 78.62 103 GLN A O 1
ATOM 834 N N . PRO A 1 104 ? -8.980 3.220 30.528 1.00 68.94 104 PRO A N 1
ATOM 835 C CA . PRO A 1 104 ? -9.918 3.941 31.375 1.00 68.94 104 PRO A CA 1
ATOM 836 C C . PRO A 1 104 ? -10.284 5.243 30.665 1.00 68.94 104 PRO A C 1
ATOM 838 O O . PRO A 1 104 ? -9.410 6.084 30.442 1.00 68.94 104 PRO A O 1
ATOM 841 N N . LEU A 1 105 ? -11.556 5.393 30.285 1.00 60.72 105 LEU A N 1
ATOM 842 C CA . LEU A 1 105 ? -12.066 6.613 29.664 1.00 60.72 105 LEU A CA 1
ATOM 843 C C . LEU A 1 105 ? -11.544 7.828 30.448 1.00 60.72 105 LEU A C 1
ATOM 845 O O . LEU A 1 105 ? -11.728 7.873 31.672 1.00 60.72 105 LEU A O 1
ATOM 849 N N . PRO A 1 106 ? -10.921 8.826 29.790 1.00 53.94 106 PRO A N 1
ATOM 850 C CA . PRO A 1 106 ? -10.772 10.134 30.397 1.00 53.94 106 PRO A CA 1
ATOM 851 C C . PRO A 1 106 ? -12.164 10.546 30.854 1.00 53.94 106 PRO A C 1
ATOM 853 O O . PRO A 1 106 ? -13.099 10.557 30.050 1.00 53.94 106 PRO A O 1
ATOM 856 N N . GLN A 1 107 ? -12.303 10.776 32.160 1.00 45.91 107 GLN A N 1
ATOM 857 C CA . GLN A 1 107 ? -13.553 11.189 32.774 1.00 45.91 107 GLN A CA 1
ATOM 858 C C . GLN A 1 107 ? -14.165 12.272 31.895 1.00 45.91 107 GLN A C 1
ATOM 860 O O . GLN A 1 107 ? -13.514 13.277 31.604 1.00 45.91 107 GLN A O 1
ATOM 865 N N . THR A 1 108 ? -15.376 11.984 31.418 1.00 40.62 108 THR A N 1
ATOM 866 C CA . THR A 1 108 ? -16.274 12.888 30.709 1.00 40.62 108 THR A CA 1
ATOM 867 C C . THR A 1 108 ? -15.983 14.314 31.133 1.00 40.62 108 THR A C 1
ATOM 869 O O . THR A 1 108 ? -16.039 14.584 32.333 1.00 40.62 108 THR A O 1
ATOM 872 N N . LEU A 1 109 ? -15.651 15.177 30.164 1.00 39.22 109 LEU A N 1
ATOM 873 C CA . LEU A 1 109 ? -15.653 16.633 30.289 1.00 39.22 109 LEU A CA 1
ATOM 874 C C . LEU A 1 109 ? -16.657 17.042 31.368 1.00 39.22 109 LEU A C 1
ATOM 876 O O . LEU A 1 109 ? -17.866 17.035 31.129 1.00 39.22 109 LEU A O 1
ATOM 880 N N . ALA A 1 110 ? -16.162 17.336 32.570 1.00 38.66 110 ALA A N 1
ATOM 881 C CA . ALA A 1 110 ? -16.967 18.012 33.558 1.00 38.66 110 ALA A CA 1
ATOM 882 C C . ALA A 1 110 ? -17.252 19.367 32.923 1.00 38.66 110 ALA A C 1
ATOM 884 O O . ALA A 1 110 ? -16.362 20.205 32.789 1.00 38.66 110 ALA A O 1
ATOM 885 N N . TYR A 1 111 ? -18.472 19.527 32.425 1.00 46.72 111 TYR A N 1
ATOM 886 C CA . TYR A 1 111 ? -19.025 20.810 32.050 1.00 46.72 111 TYR A CA 1
ATOM 887 C C . TYR A 1 111 ? -19.040 21.646 33.333 1.00 46.72 111 TYR A C 1
ATOM 889 O O . TYR A 1 111 ? -19.981 21.575 34.120 1.00 46.72 111 TYR A O 1
ATOM 897 N N . VAL A 1 112 ? -17.939 22.342 33.620 1.00 41.38 112 VAL A N 1
ATOM 898 C CA . VAL A 1 112 ? -17.905 23.338 34.685 1.00 41.38 112 VAL A CA 1
ATOM 899 C C . VAL A 1 112 ? -18.565 24.575 34.100 1.00 41.38 112 VAL A C 1
ATOM 901 O O . VAL A 1 112 ? -17.944 25.366 33.396 1.00 41.38 112 VAL A O 1
ATOM 904 N N . ASP A 1 113 ? -19.864 24.674 34.360 1.00 43.66 113 ASP A N 1
ATOM 905 C CA . ASP A 1 113 ? -20.611 25.921 34.336 1.00 43.66 113 ASP A CA 1
ATOM 906 C C . ASP A 1 113 ? -19.911 26.909 35.285 1.00 43.66 113 ASP A C 1
ATOM 908 O O . ASP A 1 113 ? -19.939 26.751 36.506 1.00 43.66 113 ASP A O 1
ATOM 912 N N . GLN A 1 114 ? -19.183 27.875 34.725 1.00 35.72 114 GLN A N 1
ATOM 913 C CA . GLN A 1 114 ? -18.577 28.964 35.486 1.00 35.72 114 GLN A CA 1
ATOM 914 C C . GLN A 1 114 ? -19.574 30.124 35.549 1.00 35.72 114 GLN A C 1
ATOM 916 O O . GLN A 1 114 ? -19.534 31.052 34.745 1.00 35.72 114 GLN A O 1
ATOM 921 N N . GLY A 1 115 ? -20.478 30.052 36.527 1.00 33.81 115 GLY A N 1
ATOM 922 C CA . GLY A 1 115 ? -21.144 31.226 37.081 1.00 33.81 115 GLY A CA 1
ATOM 923 C C . GLY A 1 115 ? -20.162 32.039 37.934 1.00 33.81 115 GLY A C 1
ATOM 924 O O . GLY A 1 115 ? -19.448 31.492 38.774 1.00 33.81 115 GLY A O 1
ATOM 925 N N . GLU A 1 116 ? -20.108 33.345 37.684 1.00 35.44 116 GLU A N 1
ATOM 926 C CA . GLU A 1 116 ? -19.244 34.332 38.341 1.00 35.44 116 GLU A CA 1
ATOM 927 C C . GLU A 1 116 ? -19.540 34.513 39.847 1.00 35.44 116 GLU A C 1
ATOM 929 O O . GLU A 1 116 ? -20.700 34.651 40.228 1.00 35.44 116 GLU A O 1
ATOM 934 N N . ALA A 1 117 ? -18.494 34.640 40.682 1.00 32.44 117 ALA A N 1
ATOM 935 C CA . ALA A 1 117 ? -18.388 35.648 41.757 1.00 32.44 117 ALA A CA 1
ATOM 936 C C . ALA A 1 117 ? -16.994 35.644 42.429 1.00 32.44 117 ALA A C 1
ATOM 938 O O . ALA A 1 117 ? -16.429 34.604 42.755 1.00 32.44 117 ALA A O 1
ATOM 939 N N . ASN A 1 118 ? -16.464 36.849 42.646 1.00 32.16 118 ASN A N 1
ATOM 940 C CA . ASN A 1 118 ? -15.152 37.198 43.205 1.00 32.16 118 ASN A CA 1
ATOM 941 C C . ASN A 1 118 ? -14.998 36.907 44.715 1.00 32.16 118 ASN A C 1
ATOM 943 O O . ASN A 1 118 ? -15.903 37.251 45.469 1.00 32.16 118 ASN A O 1
ATOM 947 N N . HIS A 1 119 ? -13.807 36.477 45.168 1.00 32.28 119 HIS A N 1
ATOM 948 C CA . HIS A 1 119 ? -13.076 37.099 46.295 1.00 32.28 119 HIS A CA 1
ATOM 949 C C . HIS A 1 119 ? -11.641 36.546 46.439 1.00 32.28 119 HIS A C 1
ATOM 951 O O . HIS A 1 119 ? -11.415 35.348 46.308 1.00 32.28 119 HIS A O 1
ATOM 957 N N . ALA A 1 120 ? -10.678 37.431 46.712 1.00 37.56 120 ALA A N 1
ATOM 958 C CA . ALA A 1 120 ? -9.252 37.135 46.877 1.00 37.56 120 ALA A CA 1
ATOM 959 C C . ALA A 1 120 ? -8.892 36.640 48.292 1.00 37.56 120 ALA A C 1
ATOM 961 O O . ALA A 1 120 ? -9.432 37.188 49.251 1.00 37.56 120 ALA A O 1
ATOM 962 N N . ASP A 1 121 ? -7.936 35.706 48.405 1.00 29.09 121 ASP A N 1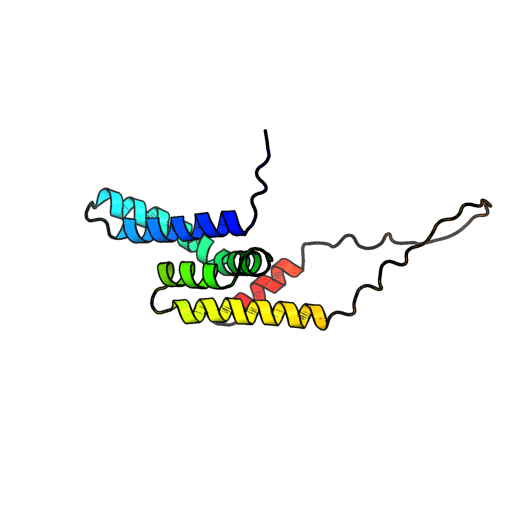
ATOM 963 C CA . ASP A 1 121 ? -6.782 35.764 49.327 1.00 29.09 121 ASP A CA 1
ATOM 964 C C . ASP A 1 121 ? -5.739 34.676 48.970 1.00 29.09 121 ASP A C 1
ATOM 966 O O . ASP A 1 121 ? -6.061 33.694 48.302 1.00 29.09 121 ASP A O 1
ATOM 970 N N . GLY A 1 122 ? -4.476 34.905 49.330 1.00 31.52 122 GLY A N 1
ATOM 971 C CA . GLY A 1 122 ? -3.295 34.273 48.746 1.00 31.52 122 GLY A CA 1
ATOM 972 C C . GLY A 1 122 ? -2.787 32.940 49.320 1.00 31.52 122 GLY A C 1
ATOM 973 O O . GLY A 1 122 ? -3.155 32.485 50.397 1.00 31.52 122 GLY A O 1
ATOM 974 N N . ASN A 1 123 ? -1.781 32.451 48.582 1.00 28.30 123 ASN A N 1
ATOM 975 C CA . ASN A 1 123 ? -0.549 31.778 49.013 1.00 28.30 123 ASN A CA 1
ATOM 976 C C . ASN A 1 123 ? -0.379 30.255 48.766 1.00 28.30 123 ASN A C 1
ATOM 978 O O . ASN A 1 123 ? -1.201 29.430 49.144 1.00 28.30 123 ASN A O 1
ATOM 982 N N . ASP A 1 124 ? 0.803 29.954 48.206 1.00 33.81 124 ASP A N 1
ATOM 983 C CA . ASP A 1 124 ? 1.611 28.725 48.238 1.00 33.81 124 ASP A CA 1
ATOM 984 C C . ASP A 1 124 ? 1.306 27.465 47.380 1.00 33.81 124 ASP A C 1
ATOM 986 O O . ASP A 1 124 ? 0.514 26.589 47.709 1.00 33.81 124 ASP A O 1
ATOM 990 N N . ASN A 1 125 ? 2.191 27.318 46.379 1.00 35.06 125 ASN A N 1
ATOM 991 C CA . ASN A 1 125 ? 3.031 26.150 46.060 1.00 35.06 125 ASN A CA 1
ATOM 992 C C . ASN A 1 125 ? 2.495 24.983 45.200 1.00 35.06 125 ASN A C 1
ATOM 994 O O . ASN A 1 125 ? 1.779 24.091 45.638 1.00 35.06 125 ASN A O 1
ATOM 998 N N . ASN A 1 126 ? 3.094 24.921 44.000 1.00 47.41 126 ASN A N 1
ATOM 999 C CA . ASN A 1 126 ? 3.288 23.767 43.114 1.00 47.41 126 ASN A CA 1
ATOM 1000 C C . ASN A 1 126 ? 2.035 23.182 42.440 1.00 47.41 126 ASN A C 1
ATOM 1002 O O . ASN A 1 126 ? 1.517 22.142 42.832 1.00 47.41 126 ASN A O 1
ATOM 1006 N N . THR A 1 127 ? 1.615 23.795 41.329 1.00 35.38 127 THR A N 1
ATOM 1007 C CA . THR A 1 127 ? 0.701 23.161 40.367 1.00 35.38 127 THR A CA 1
ATOM 1008 C C . THR A 1 127 ? 1.387 23.066 39.008 1.00 35.38 127 THR A C 1
ATOM 1010 O O . THR A 1 127 ? 1.536 24.047 38.283 1.00 35.38 127 THR A O 1
ATOM 1013 N N . LYS A 1 128 ? 1.847 21.856 38.683 1.00 52.31 128 LYS A N 1
ATOM 1014 C CA . LYS A 1 128 ? 2.331 21.477 37.353 1.00 52.31 128 LYS A CA 1
ATOM 1015 C C . LYS A 1 128 ? 1.159 21.600 36.362 1.00 52.31 128 LYS A C 1
ATOM 1017 O O . LYS A 1 128 ? 0.118 20.997 36.626 1.00 52.31 128 LYS A O 1
ATOM 1022 N N . PRO A 1 129 ? 1.286 22.329 35.239 1.00 41.50 129 PRO A N 1
ATOM 1023 C CA . PRO A 1 129 ? 0.234 22.349 34.227 1.00 41.50 129 PRO A CA 1
ATOM 1024 C C . PRO A 1 129 ? 0.069 20.945 33.617 1.00 41.50 129 PRO A C 1
ATOM 1026 O O . PRO A 1 129 ? 1.066 20.224 33.464 1.00 41.50 129 PRO A O 1
ATOM 1029 N N . PRO A 1 130 ? -1.162 20.515 33.289 1.00 42.41 130 PRO A N 1
ATOM 1030 C CA . PRO A 1 130 ? -1.385 19.165 32.820 1.00 42.41 130 PRO A CA 1
ATOM 1031 C C . PRO A 1 130 ? -0.886 19.018 31.378 1.00 42.41 130 PRO A C 1
ATOM 1033 O O . PRO A 1 130 ? -1.321 19.709 30.465 1.00 42.41 130 PRO A O 1
ATOM 1036 N N . LEU A 1 131 ? 0.022 18.053 31.224 1.00 51.00 131 LEU A N 1
ATOM 1037 C CA . LEU A 1 131 ? 0.206 17.209 30.043 1.00 51.00 131 LEU A CA 1
ATOM 1038 C C . LEU A 1 131 ? 0.596 17.928 28.738 1.00 51.00 131 LEU A C 1
ATOM 1040 O O . LEU A 1 131 ? -0.150 17.967 27.765 1.00 51.00 131 LEU A O 1
ATOM 1044 N N . CYS A 1 132 ? 1.863 18.346 28.669 1.00 36.00 132 CYS A N 1
ATOM 1045 C CA . CYS A 1 132 ? 2.608 18.265 27.413 1.00 36.00 132 CYS A CA 1
ATOM 1046 C C . CYS A 1 132 ? 2.887 16.776 27.145 1.00 36.00 132 CYS A C 1
ATOM 1048 O O . CYS A 1 132 ? 3.664 16.141 27.863 1.00 36.00 132 CYS A O 1
ATOM 1050 N N . TRP A 1 133 ? 2.189 16.197 26.171 1.00 32.66 133 TRP A N 1
ATOM 1051 C CA . TRP A 1 133 ? 2.464 14.857 25.671 1.00 32.66 133 TRP A CA 1
ATOM 1052 C C . TRP A 1 133 ? 3.802 14.911 24.926 1.00 32.66 133 TRP A C 1
ATOM 1054 O O . TRP A 1 133 ? 3.889 15.332 23.779 1.00 32.66 133 TRP A O 1
ATOM 1064 N N . SER A 1 134 ? 4.877 14.543 25.617 1.00 36.47 134 SER A N 1
ATOM 1065 C CA . SER A 1 134 ? 6.182 14.372 24.984 1.00 36.47 134 SER A CA 1
ATOM 1066 C C . SER A 1 134 ? 6.068 13.261 23.935 1.00 36.47 134 SER A C 1
ATOM 1068 O O . SER A 1 134 ? 5.827 12.100 24.275 1.00 36.47 134 SER A O 1
ATOM 1070 N N . CYS A 1 135 ? 6.170 13.632 22.659 1.00 39.31 135 CYS A N 1
ATOM 1071 C CA . CYS A 1 135 ? 5.974 12.762 21.500 1.00 39.31 135 CYS A CA 1
ATOM 1072 C C . CYS A 1 135 ? 7.091 11.726 21.294 1.00 39.31 135 CYS A C 1
ATOM 1074 O O . CYS A 1 135 ? 6.992 10.911 20.379 1.00 39.31 135 CYS A O 1
ATOM 1076 N N . ASP A 1 136 ? 8.149 11.725 22.102 1.00 45.09 136 ASP A N 1
ATOM 1077 C CA . ASP A 1 136 ? 9.401 11.092 21.681 1.00 45.09 136 ASP A CA 1
ATOM 1078 C C . ASP A 1 136 ? 9.544 9.605 22.051 1.00 45.09 136 ASP A C 1
ATOM 1080 O O . ASP A 1 136 ? 10.322 8.892 21.419 1.00 45.09 136 ASP A O 1
ATOM 1084 N N . GLU A 1 137 ? 8.766 9.069 23.002 1.00 42.69 137 GLU A N 1
ATOM 1085 C CA . GLU A 1 137 ? 9.016 7.698 23.492 1.00 42.69 137 GLU A CA 1
ATOM 1086 C C . GLU A 1 137 ? 8.188 6.609 22.780 1.00 42.69 137 GLU A C 1
ATOM 1088 O O . GLU A 1 137 ? 8.626 5.462 22.658 1.00 42.69 137 GLU A O 1
ATOM 1093 N N . LYS A 1 138 ? 7.012 6.945 22.228 1.00 47.72 138 LYS A N 1
ATOM 1094 C CA . LYS A 1 138 ? 6.101 5.938 21.640 1.00 47.72 138 LYS A CA 1
ATOM 1095 C C . LYS A 1 138 ? 6.395 5.580 20.180 1.00 47.72 138 LYS A C 1
ATOM 1097 O O . LYS A 1 138 ? 6.068 4.471 19.761 1.00 47.72 138 LYS A O 1
ATOM 1102 N N . VAL A 1 139 ? 7.089 6.439 19.427 1.00 50.69 139 VAL A N 1
ATOM 1103 C CA . VAL A 1 139 ? 7.552 6.104 18.062 1.00 50.69 139 VAL A CA 1
ATOM 1104 C C . VAL A 1 139 ? 8.573 4.956 18.100 1.00 50.69 139 VAL A C 1
ATOM 1106 O O . VAL A 1 139 ? 8.585 4.093 17.223 1.00 50.69 139 VAL A O 1
ATOM 1109 N N . HIS A 1 140 ? 9.370 4.870 19.170 1.00 38.81 140 HIS A N 1
ATOM 1110 C CA . HIS A 1 140 ? 10.317 3.773 19.374 1.00 38.81 140 HIS A CA 1
ATOM 1111 C C . HIS A 1 140 ? 9.628 2.435 19.699 1.00 38.81 140 HIS A C 1
ATOM 1113 O O . HIS A 1 140 ? 10.135 1.374 19.332 1.00 38.81 140 HIS A O 1
ATOM 1119 N N . ALA A 1 141 ? 8.462 2.468 20.352 1.00 45.88 141 ALA A N 1
ATOM 1120 C CA . ALA A 1 141 ? 7.692 1.268 20.678 1.00 45.88 141 ALA A CA 1
ATOM 1121 C C . ALA A 1 141 ? 6.976 0.687 19.447 1.00 45.88 141 ALA A C 1
ATOM 1123 O O . ALA A 1 141 ? 7.006 -0.529 19.252 1.00 45.88 141 ALA A O 1
ATOM 1124 N N . ALA A 1 142 ? 6.432 1.541 18.572 1.00 48.34 142 ALA A N 1
ATOM 1125 C CA . ALA A 1 142 ? 5.803 1.108 17.321 1.00 48.34 142 ALA A CA 1
ATOM 1126 C C . ALA A 1 142 ? 6.794 0.369 16.399 1.00 48.34 142 ALA A C 1
ATOM 1128 O O . ALA A 1 142 ? 6.466 -0.663 15.817 1.00 48.34 142 ALA A O 1
ATOM 1129 N N . ASN A 1 143 ? 8.053 0.817 16.354 1.00 48.34 143 ASN A N 1
ATOM 1130 C CA . ASN A 1 143 ? 9.099 0.152 15.571 1.00 48.34 143 ASN A CA 1
ATOM 1131 C C . ASN A 1 143 ? 9.591 -1.175 16.189 1.00 48.34 143 ASN A C 1
ATOM 1133 O O . ASN A 1 143 ? 10.204 -1.999 15.511 1.00 48.34 143 ASN A O 1
ATOM 1137 N N . LYS A 1 144 ? 9.314 -1.421 17.477 1.00 43.28 144 LYS A N 1
ATOM 1138 C CA . LYS A 1 144 ? 9.737 -2.642 18.184 1.00 43.28 144 LYS A CA 1
ATOM 1139 C C . LYS A 1 144 ? 8.847 -3.849 17.872 1.00 43.28 144 LYS A C 1
ATOM 1141 O O . LYS A 1 144 ? 9.331 -4.979 17.926 1.00 43.28 144 LYS A O 1
ATOM 1146 N N . VAL A 1 145 ? 7.583 -3.622 17.512 1.00 49.34 145 VAL A N 1
ATOM 1147 C CA . VAL A 1 145 ? 6.649 -4.687 17.100 1.00 49.34 145 VAL A CA 1
ATOM 1148 C C . VAL A 1 145 ? 6.990 -5.205 15.696 1.00 49.34 145 VAL A C 1
ATOM 1150 O O . VAL A 1 145 ? 6.970 -6.413 15.469 1.00 49.34 145 VAL A O 1
ATOM 1153 N N . ALA A 1 146 ? 7.448 -4.333 14.792 1.00 49.97 146 ALA A N 1
ATOM 1154 C CA . ALA A 1 146 ? 7.871 -4.713 13.439 1.00 49.97 146 ALA A CA 1
ATOM 1155 C C . ALA A 1 146 ? 9.166 -5.559 13.393 1.00 49.97 146 ALA A C 1
ATOM 1157 O O . ALA A 1 146 ? 9.420 -6.263 12.418 1.00 49.97 146 ALA A O 1
ATOM 1158 N N . GLY A 1 147 ? 9.983 -5.536 14.452 1.00 44.69 147 GLY A N 1
ATOM 1159 C CA . GLY A 1 147 ? 11.257 -6.262 14.523 1.00 44.69 147 GLY A CA 1
ATOM 1160 C C . GLY A 1 147 ? 11.193 -7.673 15.122 1.00 44.69 147 GLY A C 1
ATOM 1161 O O . GLY A 1 147 ? 12.235 -8.313 15.245 1.00 44.69 147 GLY A O 1
ATOM 1162 N N . LYS A 1 148 ? 10.019 -8.171 15.537 1.00 46.03 148 LYS A N 1
ATOM 1163 C CA . LYS A 1 148 ? 9.896 -9.447 16.279 1.00 46.03 148 LYS A CA 1
ATOM 1164 C C . LYS A 1 148 ? 9.567 -10.668 15.401 1.00 46.03 148 LYS A C 1
ATOM 1166 O O . LYS A 1 148 ? 9.352 -11.755 15.930 1.00 46.03 148 LYS A O 1
ATOM 1171 N N . HIS A 1 149 ? 9.577 -10.517 14.077 1.00 45.66 149 HIS A N 1
ATOM 1172 C CA . HIS A 1 149 ? 9.472 -11.629 13.126 1.00 45.66 149 HIS A CA 1
ATOM 1173 C C . HIS A 1 149 ? 10.572 -11.564 12.062 1.00 45.66 149 HIS A C 1
ATOM 1175 O O . HIS A 1 149 ? 10.304 -11.460 10.865 1.00 45.66 149 HIS A O 1
ATOM 1181 N N . ARG A 1 150 ? 11.823 -11.648 12.515 1.00 41.31 150 ARG A N 1
ATOM 1182 C CA . ARG A 1 150 ? 12.935 -12.130 11.699 1.00 41.31 150 ARG A CA 1
ATOM 1183 C C . ARG A 1 150 ? 13.686 -13.214 12.454 1.00 41.31 150 ARG A C 1
ATOM 1185 O O . ARG A 1 150 ? 13.807 -13.067 13.690 1.00 41.31 150 ARG A O 1
#

pLDDT: mean 75.46, std 24.35, range [28.3, 96.88]

Foldseek 3Di:
DDPPPPQLVNVLVVLLVLLLVLVVQCVDPDPVSVVVSVVVNVVSVVVCVVCVLVSLLSQCPPPVHHLVVLLVSLCSNVPPCSVVSSVVSVVVNVVVVVVVVPDDPPPPPPPPPDDDDDDDDDDDDDDDDDDPPPPPPVVVVVVVVVPPPD

Organism: Ensete ventricosum (NCBI:txid4639)

Sequence (150 aa):
MATADLTANIFFHEAWKTQAELTNATLSEDAMVSSIAKEMHEKFDKYWKDCSLVLALAVVMDPRFKMKLVEFSFSKIYGADSARYVKLVDDSVHELYLEYVEQPLPQTLAYVDQGEANHADGNDNNTKPPLCWSCDEKVHAANKVAGKHR

Radius of gyration: 23.54 Å; chains: 1; bounding box: 37×51×73 Å

Secondary structure (DSSP, 8-state):
-------HHHHHHHHHHHHHHHHHHHT-S-HHHHHHHHHHHHHHHHHHHHHHHHHHHHHHHSTT--HHHHHHHHHHHHGGGHHHHHHHHHHHHHHHHHHHHHS------------------------PPS----TTTHHHHHHHHHTS--